Protein AF-A0A4V3RT20-F1 (afdb_monomer_lite)

Organism: NCBI:txid671267

Sequence (113 aa):
MEKISVYITVMFSVFILCSCGTNKSEHQFIGKFQDEFGNKFELKEDMTATIEFVNTNKITHTTWTNTEADDYPYAAIEYNGNPEYFLLQGDGLYRHVEDMKNNRRKVIVTRQE

Foldseek 3Di:
DDDDDDDDDPPPDDDPPPPPPDPVQLVVPAAWKAWPQGWIKGQHPVQKIWIQDPVPRDIDIFGWDWDPPPPFIWIATDDPRRRRCWTGGDQFIDRDPVCVVVVHPTTGMDTDD

pLDDT: mean 83.23, std 19.49, range [40.75, 98.44]

Secondary structure (DSSP, 8-state):
--------SS-------------HHHHTT-EEEEETTS-EEEE-TTSEEEEEETTTTEEEEEEEEEEEETTEEEEEEEETTEEEEEEEETTEEESSHHHHHTT-SPEEEEEE-

Structure (mmCIF, N/CA/C/O backbone):
data_AF-A0A4V3RT20-F1
#
_entry.id   AF-A0A4V3RT20-F1
#
loop_
_atom_site.group_PDB
_atom_site.id
_atom_site.type_symbol
_atom_site.label_atom_id
_atom_site.label_alt_id
_atom_site.label_comp_id
_atom_site.label_asym_id
_atom_site.label_entity_id
_atom_site.label_seq_id
_atom_site.pdbx_PDB_ins_code
_atom_site.Cartn_x
_atom_site.Cartn_y
_atom_site.Cartn_z
_atom_site.occupancy
_atom_site.B_iso_or_equiv
_atom_site.auth_seq_id
_atom_site.auth_comp_id
_atom_site.auth_asym_id
_atom_site.auth_atom_id
_atom_site.pdbx_PDB_model_num
ATOM 1 N N . MET A 1 1 ? -27.786 -13.234 -63.903 1.00 40.75 1 MET A N 1
ATOM 2 C CA . MET A 1 1 ? -26.716 -14.247 -63.907 1.00 40.75 1 MET A CA 1
ATOM 3 C C . MET A 1 1 ? -25.402 -13.521 -63.677 1.00 40.75 1 MET A C 1
ATOM 5 O O . MET A 1 1 ? -25.115 -12.620 -64.447 1.00 40.75 1 MET A O 1
ATOM 9 N N . GLU A 1 2 ? -24.724 -13.879 -62.577 1.00 45.75 2 GLU A N 1
ATOM 10 C CA . GLU A 1 2 ? -23.260 -13.865 -62.362 1.00 45.75 2 GLU A CA 1
ATOM 11 C C . GLU A 1 2 ? -22.548 -12.504 -62.536 1.00 45.75 2 GLU A C 1
ATOM 13 O O . GLU A 1 2 ? -22.458 -11.962 -63.628 1.00 45.75 2 GLU A O 1
ATOM 18 N N . LYS A 1 3 ? -22.002 -11.874 -61.488 1.00 46.25 3 LYS A N 1
ATOM 19 C CA . LYS A 1 3 ? -20.834 -12.344 -60.724 1.00 46.25 3 LYS A CA 1
ATOM 20 C C . LYS A 1 3 ? -20.873 -11.834 -59.275 1.00 46.25 3 LYS A C 1
ATOM 22 O O . LYS A 1 3 ? -20.746 -10.641 -59.020 1.00 46.25 3 LYS A O 1
ATOM 27 N N . ILE A 1 4 ? -21.018 -12.764 -58.338 1.00 51.97 4 ILE A N 1
ATOM 28 C CA . ILE A 1 4 ? -20.527 -12.614 -56.962 1.00 51.97 4 ILE A CA 1
ATOM 29 C C . ILE A 1 4 ? -19.036 -12.992 -56.981 1.00 51.97 4 ILE A C 1
ATOM 31 O O . ILE A 1 4 ? -18.658 -13.870 -57.757 1.00 51.97 4 ILE A O 1
ATOM 35 N N . SER A 1 5 ? -18.241 -12.399 -56.076 1.00 49.12 5 SER A N 1
ATOM 36 C CA . SER A 1 5 ? -16.820 -12.699 -55.787 1.00 49.12 5 SER A CA 1
ATOM 37 C C . SER A 1 5 ? -15.843 -12.058 -56.790 1.00 49.12 5 SER A C 1
ATOM 39 O O . SER A 1 5 ? -15.977 -12.249 -57.987 1.00 49.12 5 SER A O 1
ATOM 41 N N . VAL A 1 6 ? -14.833 -11.258 -56.440 1.00 52.44 6 VAL A N 1
ATOM 42 C CA . VAL A 1 6 ? -13.961 -11.185 -55.260 1.00 52.44 6 VAL A CA 1
ATOM 43 C C . VAL A 1 6 ? -13.356 -9.776 -55.258 1.00 52.44 6 VAL A C 1
ATOM 45 O O . VAL A 1 6 ? -12.683 -9.453 -56.219 1.00 52.44 6 VAL A O 1
ATOM 48 N N . TYR A 1 7 ? -13.558 -8.957 -54.225 1.00 47.19 7 TYR A N 1
ATOM 49 C CA . TYR A 1 7 ? -12.580 -7.946 -53.760 1.00 47.19 7 TYR A CA 1
ATOM 50 C C . TYR A 1 7 ? -12.860 -7.652 -52.275 1.00 47.19 7 TYR A C 1
ATOM 52 O O . TYR A 1 7 ? -12.944 -6.523 -51.808 1.00 47.19 7 TYR A O 1
ATOM 60 N N . ILE A 1 8 ? -13.042 -8.738 -51.519 1.00 56.25 8 ILE A N 1
ATOM 61 C CA . ILE A 1 8 ? -12.521 -8.792 -50.157 1.00 56.25 8 ILE A CA 1
ATOM 62 C C . ILE A 1 8 ? -11.003 -8.859 -50.327 1.00 56.25 8 ILE A C 1
ATOM 64 O O . ILE A 1 8 ? -10.522 -9.537 -51.237 1.00 56.25 8 ILE A O 1
ATOM 68 N N . THR A 1 9 ? -10.283 -8.213 -49.415 1.00 51.91 9 THR A N 1
ATOM 69 C CA . THR A 1 9 ? -8.820 -8.140 -49.275 1.00 51.91 9 THR A CA 1
ATOM 70 C C . THR A 1 9 ? -8.191 -6.922 -49.960 1.00 51.91 9 THR A C 1
ATOM 72 O O . THR A 1 9 ? -8.307 -6.735 -51.162 1.00 51.91 9 THR A O 1
ATOM 75 N N . VAL A 1 10 ? -7.451 -6.141 -49.165 1.00 54.53 10 VAL A N 1
ATOM 76 C CA . VAL A 1 10 ? -6.637 -4.960 -49.523 1.00 54.53 10 VAL A CA 1
ATOM 77 C C . VAL A 1 10 ? -7.351 -3.597 -49.496 1.00 54.53 10 VAL A C 1
ATOM 79 O O . VAL A 1 10 ? -7.428 -2.885 -50.484 1.00 54.53 10 VAL A O 1
ATOM 82 N N . MET A 1 11 ? -7.817 -3.194 -48.313 1.00 46.81 11 MET A N 1
ATOM 83 C CA . MET A 1 11 ? -7.490 -1.880 -47.711 1.00 46.81 11 MET A CA 1
ATOM 84 C C . MET A 1 11 ? -7.595 -1.997 -46.179 1.00 46.81 11 MET A C 1
ATOM 86 O O . MET A 1 11 ? -8.129 -1.162 -45.458 1.00 46.81 11 MET A O 1
ATOM 90 N N . PHE A 1 12 ? -7.083 -3.129 -45.692 1.00 52.75 12 PHE A N 1
ATOM 91 C CA . PHE A 1 12 ? -6.733 -3.369 -44.303 1.00 52.75 12 PHE A CA 1
ATOM 92 C C . PHE A 1 12 ? -5.303 -2.853 -44.139 1.00 52.75 12 PHE A C 1
ATOM 94 O O . PHE A 1 12 ? -4.341 -3.611 -44.182 1.00 52.75 12 PHE A O 1
ATOM 101 N N . SER A 1 13 ? -5.140 -1.541 -44.079 1.00 48.41 13 SER A N 1
ATOM 102 C CA . SER A 1 13 ? -3.855 -0.943 -43.734 1.00 48.41 13 SER A CA 1
ATOM 103 C C . SER A 1 13 ? -4.140 0.442 -43.190 1.00 48.41 13 SER A C 1
ATOM 105 O O . SER A 1 13 ? -4.407 1.374 -43.937 1.00 48.41 13 SER A O 1
ATOM 107 N N . VAL A 1 14 ? -4.336 0.501 -41.875 1.00 58.09 14 VAL A N 1
ATOM 108 C CA . VAL A 1 14 ? -3.287 1.003 -40.979 1.00 58.09 14 VAL A CA 1
ATOM 109 C C . VAL A 1 14 ? -3.234 2.513 -41.108 1.00 58.09 14 VAL A C 1
ATOM 111 O O . VAL A 1 14 ? -2.661 3.030 -42.047 1.00 58.09 14 VAL A O 1
ATOM 114 N N . PHE A 1 15 ? -3.883 3.189 -40.167 1.00 47.66 15 PHE A N 1
ATOM 115 C CA . PHE A 1 15 ? -3.283 4.259 -39.371 1.00 47.66 15 PHE A CA 1
ATOM 116 C C . PHE A 1 15 ? -4.276 4.605 -38.250 1.00 47.66 15 PHE A C 1
ATOM 118 O O . PHE A 1 15 ? -4.793 5.712 -38.148 1.00 47.66 15 PHE A O 1
ATOM 125 N N . ILE A 1 16 ? -4.548 3.625 -37.376 1.00 55.47 16 ILE A N 1
ATOM 126 C CA . ILE A 1 16 ? -4.967 3.944 -36.007 1.00 55.47 16 ILE A CA 1
ATOM 127 C C . ILE A 1 16 ? -3.692 4.415 -35.307 1.00 55.47 16 ILE A C 1
ATOM 129 O O . ILE A 1 16 ? -3.010 3.644 -34.639 1.00 55.47 16 ILE A O 1
ATOM 133 N N . LEU A 1 17 ? -3.323 5.680 -35.506 1.00 50.88 17 LEU A N 1
ATOM 134 C CA . LEU A 1 17 ? -2.394 6.356 -34.604 1.00 50.88 17 LEU A CA 1
ATOM 135 C C . LEU A 1 17 ? -3.189 6.819 -33.388 1.00 50.88 17 LEU A C 1
ATOM 137 O O . LEU A 1 17 ? -3.350 8.008 -33.141 1.00 50.88 17 LEU A O 1
ATOM 141 N N . CYS A 1 18 ? -3.652 5.857 -32.591 1.00 46.94 18 CYS A N 1
ATOM 142 C CA . CYS A 1 18 ? -3.812 6.099 -31.166 1.00 46.94 18 C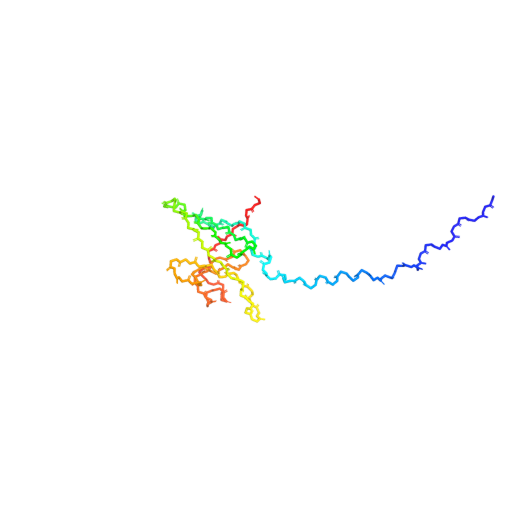YS A CA 1
ATOM 143 C C . CYS A 1 18 ? -2.407 6.113 -30.563 1.00 46.94 18 CYS A C 1
ATOM 145 O O . CYS A 1 18 ? -1.994 5.181 -29.881 1.00 46.94 18 CYS A O 1
ATOM 147 N N . SER A 1 19 ? -1.661 7.188 -30.821 1.00 47.84 19 SER A N 1
ATOM 148 C CA . SER A 1 19 ? -0.524 7.551 -29.982 1.00 47.84 19 SER A CA 1
ATOM 149 C C . SER A 1 19 ? -1.066 8.158 -28.688 1.00 47.84 19 SER A C 1
ATOM 151 O O . SER A 1 19 ? -0.859 9.331 -28.395 1.00 47.84 19 SER A O 1
ATOM 153 N N . CYS A 1 20 ? -1.782 7.349 -27.906 1.00 44.66 2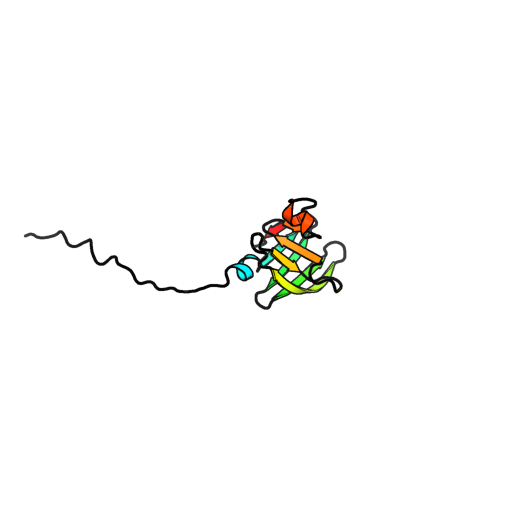0 CYS A N 1
ATOM 154 C CA . CYS A 1 20 ? -1.902 7.581 -26.477 1.00 44.66 20 CYS A CA 1
ATOM 155 C C . CYS A 1 20 ? -0.625 7.011 -25.863 1.00 44.66 20 CYS A C 1
ATOM 157 O O . CYS A 1 20 ? -0.602 5.875 -25.384 1.00 44.66 20 CYS A O 1
ATOM 159 N N . GLY A 1 21 ? 0.453 7.798 -25.932 1.00 47.81 21 GLY A N 1
ATOM 160 C CA . GLY A 1 21 ? 1.574 7.666 -25.009 1.00 47.81 21 GLY A CA 1
ATOM 161 C C . GLY A 1 21 ? 1.008 7.895 -23.616 1.00 47.81 21 GLY A C 1
ATOM 162 O O . GLY A 1 21 ? 0.875 9.024 -23.165 1.00 47.81 21 GLY A O 1
ATOM 163 N N . THR A 1 22 ? 0.505 6.823 -23.021 1.00 44.41 22 THR A N 1
ATOM 164 C CA . THR A 1 22 ? -0.150 6.844 -21.724 1.00 44.41 22 THR A CA 1
ATOM 165 C C . THR A 1 22 ? 0.924 6.552 -20.704 1.00 44.41 22 THR A C 1
ATOM 167 O O . THR A 1 22 ? 1.652 5.567 -20.839 1.00 44.41 22 THR A O 1
ATOM 170 N N . ASN A 1 23 ? 1.008 7.411 -19.694 1.00 48.16 23 ASN A N 1
ATOM 171 C CA . ASN A 1 23 ? 1.709 7.163 -18.442 1.00 48.16 23 ASN A CA 1
ATOM 172 C C . ASN A 1 23 ? 1.056 5.925 -17.794 1.00 48.16 23 ASN A C 1
ATOM 174 O O . ASN A 1 23 ? 0.168 6.022 -16.954 1.00 48.16 23 ASN A O 1
ATOM 178 N N . LYS A 1 24 ? 1.384 4.729 -18.297 1.00 52.06 24 LYS A N 1
ATOM 179 C CA . LYS A 1 24 ? 0.744 3.455 -17.927 1.00 52.06 24 LYS A CA 1
ATOM 180 C C . LYS A 1 24 ? 1.008 3.082 -16.469 1.00 52.06 24 LYS A C 1
ATOM 182 O O . LYS A 1 24 ? 0.299 2.246 -15.918 1.00 52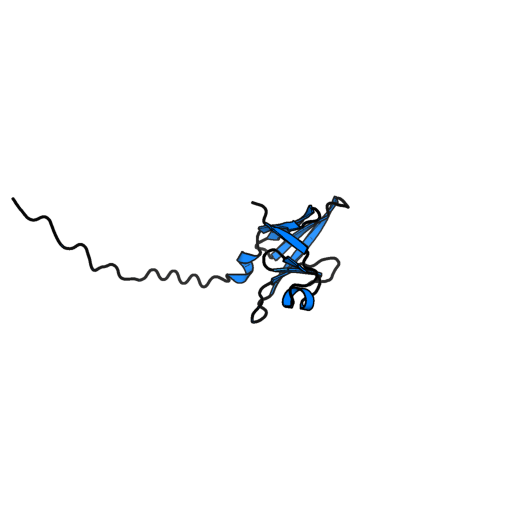.06 24 LYS A O 1
ATOM 187 N N . SER A 1 25 ? 2.036 3.677 -15.878 1.00 58.31 25 SER A N 1
ATOM 188 C CA . SER A 1 25 ? 2.573 3.327 -14.573 1.00 58.31 25 SER A CA 1
ATOM 189 C C . SER A 1 25 ? 1.727 3.869 -13.415 1.00 58.31 25 SER A C 1
ATOM 191 O O . SER A 1 25 ? 1.557 3.155 -12.434 1.00 58.31 25 SER A O 1
ATOM 193 N N . GLU A 1 26 ? 1.124 5.058 -13.519 1.00 59.03 26 GLU A N 1
ATOM 194 C CA . GLU A 1 26 ? 0.276 5.604 -12.441 1.00 59.03 26 GLU A CA 1
ATOM 195 C C . GLU A 1 26 ? -1.069 4.872 -12.368 1.00 59.03 26 GLU A C 1
ATOM 197 O O . GLU A 1 26 ? -1.517 4.450 -11.300 1.00 59.03 26 GLU A O 1
ATOM 202 N N . HIS A 1 27 ? -1.681 4.616 -13.526 1.00 69.12 27 HIS A N 1
ATOM 203 C CA . HIS A 1 27 ? -2.982 3.951 -13.608 1.00 69.12 27 HIS A CA 1
ATOM 204 C C . HIS A 1 27 ? -2.992 2.512 -13.083 1.00 69.12 27 HIS A C 1
ATOM 206 O O . HIS A 1 27 ? -4.049 2.019 -12.693 1.00 69.12 27 HIS A O 1
ATOM 212 N N . GLN A 1 28 ? -1.843 1.832 -13.024 1.00 83.62 28 GLN A N 1
ATOM 213 C CA . GLN A 1 28 ? -1.800 0.444 -12.557 1.00 83.62 28 GLN A CA 1
ATOM 214 C C . GLN A 1 28 ? -2.103 0.309 -11.052 1.00 83.62 28 GLN A C 1
ATOM 216 O O . GLN A 1 28 ? -2.610 -0.728 -10.614 1.00 83.62 28 GLN A O 1
ATOM 221 N N . PHE A 1 29 ? -1.825 1.353 -10.263 1.00 91.94 29 PHE A N 1
ATOM 222 C CA . PHE A 1 29 ? -1.977 1.332 -8.804 1.00 91.94 29 PHE A CA 1
ATOM 223 C C . PHE A 1 29 ? -3.261 2.003 -8.315 1.00 91.94 29 PHE A C 1
ATOM 225 O O . PHE A 1 29 ? -3.647 1.803 -7.169 1.00 91.94 29 PHE A O 1
ATOM 232 N N . ILE A 1 30 ? -3.961 2.740 -9.178 1.00 94.81 30 ILE A N 1
ATOM 233 C CA . ILE A 1 30 ? -5.256 3.341 -8.850 1.00 94.81 30 ILE A CA 1
ATOM 234 C C . ILE A 1 30 ? -6.279 2.235 -8.577 1.00 94.81 30 ILE A C 1
ATOM 236 O O . ILE A 1 30 ? -6.435 1.293 -9.367 1.00 94.81 30 ILE A O 1
ATOM 240 N N . GLY A 1 31 ? -6.987 2.350 -7.457 1.00 95.88 31 GLY A N 1
ATOM 241 C CA . GLY A 1 31 ?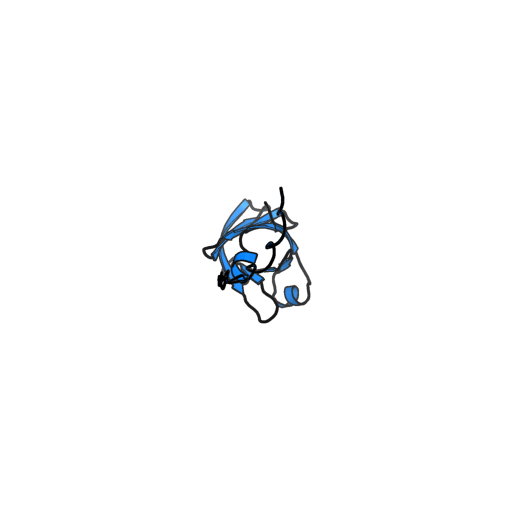 -8.000 1.386 -7.045 1.00 95.88 31 GLY A CA 1
ATOM 242 C C . GLY A 1 31 ? -8.132 1.247 -5.536 1.00 95.88 31 GLY A C 1
ATOM 243 O O . GLY A 1 31 ? -7.525 1.980 -4.755 1.00 95.88 31 GLY A O 1
ATOM 244 N N . LYS A 1 32 ? -8.956 0.279 -5.139 1.00 97.44 32 LYS A N 1
ATOM 245 C CA . LYS A 1 32 ? -9.175 -0.105 -3.748 1.00 97.44 32 LYS A CA 1
ATOM 246 C C . LYS A 1 32 ? -8.535 -1.455 -3.486 1.00 97.44 32 LYS A C 1
ATOM 248 O O . LYS A 1 32 ? -8.642 -2.369 -4.300 1.00 97.44 32 LYS A O 1
ATOM 253 N N . PHE A 1 33 ? -7.905 -1.587 -2.332 1.00 97.06 33 PHE A N 1
ATOM 254 C CA . PHE A 1 33 ? -7.182 -2.776 -1.914 1.00 97.06 33 PHE A CA 1
ATOM 255 C C . PHE A 1 33 ? -7.538 -3.092 -0.470 1.00 97.06 33 PHE A C 1
ATOM 257 O O . PHE A 1 33 ? -7.749 -2.183 0.333 1.00 97.06 33 PHE A O 1
ATOM 264 N N . GLN A 1 34 ? -7.580 -4.375 -0.140 1.00 97.88 34 GLN A N 1
ATOM 265 C CA . GLN A 1 34 ? -7.683 -4.848 1.231 1.00 97.88 34 GLN A CA 1
ATOM 266 C C . GLN A 1 34 ? -6.515 -5.781 1.522 1.00 97.88 34 GLN A C 1
ATOM 268 O O . GLN A 1 34 ? -6.258 -6.690 0.732 1.00 97.88 34 GLN A O 1
ATOM 273 N N . ASP A 1 35 ? -5.805 -5.545 2.621 1.00 97.62 35 ASP A N 1
ATOM 274 C CA . ASP A 1 35 ? -4.750 -6.449 3.070 1.00 97.62 35 ASP A CA 1
ATOM 275 C C . ASP A 1 35 ? -5.310 -7.686 3.786 1.00 97.62 35 ASP A C 1
ATOM 277 O O . ASP A 1 35 ? -6.484 -7.744 4.158 1.00 97.62 35 ASP A O 1
ATOM 281 N N . GLU A 1 36 ? -4.464 -8.694 3.988 1.00 96.94 36 GLU A N 1
ATOM 282 C CA . GLU A 1 36 ? -4.831 -9.943 4.671 1.00 96.94 36 GLU A CA 1
ATOM 283 C C . GLU A 1 36 ? -5.278 -9.753 6.133 1.00 96.94 36 GLU A C 1
ATOM 285 O O . GLU A 1 36 ? -5.879 -10.654 6.720 1.00 96.94 36 GLU A O 1
ATOM 290 N N . PHE A 1 37 ? -5.026 -8.580 6.719 1.00 96.50 37 PHE A N 1
ATOM 291 C CA . PHE A 1 37 ? -5.481 -8.209 8.058 1.00 96.50 37 PHE A CA 1
ATOM 292 C C . PHE A 1 37 ? -6.801 -7.433 8.042 1.00 96.50 37 PHE A C 1
ATOM 294 O O . PHE A 1 37 ? -7.333 -7.133 9.107 1.00 96.50 37 PHE A O 1
ATOM 301 N N . GLY A 1 38 ? -7.343 -7.117 6.865 1.00 96.62 38 GLY A N 1
ATOM 302 C CA . GLY A 1 38 ? -8.602 -6.407 6.680 1.00 96.62 38 GLY A CA 1
ATOM 303 C C . GLY A 1 38 ? -8.483 -4.883 6.593 1.00 96.62 38 GLY A C 1
ATOM 304 O O . GLY A 1 38 ? -9.519 -4.227 6.453 1.00 96.62 38 GLY A O 1
ATOM 305 N N . ASN A 1 39 ? -7.274 -4.309 6.643 1.00 97.44 39 ASN A N 1
ATOM 306 C CA . ASN A 1 39 ? -7.074 -2.875 6.424 1.00 97.44 39 ASN A CA 1
ATOM 307 C C . ASN A 1 39 ? -7.315 -2.536 4.955 1.00 97.44 39 ASN A C 1
ATOM 309 O O . ASN A 1 39 ? -6.980 -3.320 4.066 1.00 97.44 39 ASN A O 1
ATOM 313 N N . LYS A 1 40 ? -7.878 -1.358 4.694 1.00 97.94 40 LYS A N 1
ATOM 314 C CA . LYS A 1 40 ? -8.227 -0.930 3.337 1.00 97.94 40 LYS A CA 1
ATOM 315 C C . LYS A 1 40 ? -7.375 0.246 2.900 1.00 97.94 40 LYS A C 1
ATOM 317 O O . LYS A 1 40 ? -7.096 1.145 3.690 1.00 97.94 40 LYS A O 1
ATOM 322 N N . PHE A 1 41 ? -7.030 0.248 1.623 1.00 98.25 41 PHE A N 1
ATOM 323 C CA . PHE A 1 41 ? -6.270 1.292 0.955 1.00 98.25 41 PHE A CA 1
ATOM 324 C C . PHE A 1 41 ? -7.036 1.710 -0.298 1.00 98.25 41 PHE A C 1
ATOM 326 O O . PHE A 1 41 ? -7.462 0.857 -1.071 1.00 98.25 41 PHE A O 1
ATOM 333 N N . GLU A 1 42 ? -7.217 3.005 -0.511 1.00 98.00 42 GLU A N 1
ATOM 334 C CA . GLU A 1 42 ? -7.768 3.560 -1.749 1.00 98.00 42 GLU A CA 1
ATOM 335 C C . GLU A 1 42 ? -6.753 4.541 -2.325 1.00 98.00 42 GLU A C 1
ATOM 337 O O . GLU A 1 42 ? -6.419 5.510 -1.651 1.00 98.00 42 GLU A O 1
ATOM 342 N N . LEU A 1 43 ? -6.267 4.286 -3.540 1.00 97.44 43 LEU A N 1
ATOM 343 C CA . LEU A 1 43 ? -5.353 5.156 -4.284 1.00 97.44 43 LEU A CA 1
ATOM 344 C C . LEU A 1 43 ? -6.129 5.783 -5.444 1.00 97.44 43 LEU A C 1
ATOM 346 O O . LEU A 1 43 ? -6.726 5.064 -6.250 1.00 97.44 43 LEU A O 1
ATOM 350 N N . LYS A 1 44 ? -6.136 7.116 -5.515 1.00 96.25 44 LYS A N 1
ATOM 351 C CA . LYS A 1 44 ? -6.900 7.896 -6.499 1.00 96.25 44 LYS A CA 1
ATOM 352 C C . LYS A 1 44 ? -6.000 8.532 -7.550 1.00 96.25 44 LYS A C 1
ATOM 354 O O . LYS A 1 44 ? -4.799 8.680 -7.343 1.00 96.25 44 LYS A O 1
ATOM 359 N N . GLU A 1 45 ? -6.609 8.926 -8.668 1.00 93.69 45 GLU A N 1
ATOM 360 C CA . GLU A 1 45 ? -5.907 9.526 -9.812 1.00 93.69 45 GLU A CA 1
ATOM 361 C C . GLU A 1 45 ? -5.248 10.872 -9.496 1.00 93.69 45 GLU A C 1
ATOM 363 O O . GLU A 1 45 ? -4.263 11.238 -10.123 1.00 93.69 45 GLU A O 1
ATOM 368 N N . ASP A 1 46 ? -5.746 11.594 -8.495 1.00 94.88 46 ASP A N 1
ATOM 369 C CA . ASP A 1 46 ? -5.198 12.875 -8.044 1.00 94.88 46 ASP A CA 1
ATOM 370 C C . ASP A 1 46 ? -4.035 12.724 -7.045 1.00 94.88 46 ASP A C 1
ATOM 372 O O . ASP A 1 46 ? -3.720 13.668 -6.321 1.00 94.88 46 ASP A O 1
ATOM 376 N N . MET A 1 47 ? -3.410 11.540 -6.984 1.00 94.94 47 MET A N 1
ATOM 377 C CA . MET A 1 47 ? -2.336 11.184 -6.044 1.00 94.94 47 MET A CA 1
ATOM 378 C C . MET A 1 47 ? -2.742 11.250 -4.562 1.00 94.94 47 MET A C 1
ATOM 380 O O . MET A 1 47 ? -1.894 11.156 -3.671 1.00 94.94 47 MET A O 1
ATOM 384 N N . THR A 1 48 ? -4.038 11.356 -4.258 1.00 97.69 48 THR A N 1
ATOM 385 C CA . THR A 1 48 ? -4.538 11.201 -2.889 1.00 97.69 48 THR A CA 1
ATOM 386 C C . THR A 1 48 ? -4.784 9.732 -2.562 1.00 97.69 48 THR A C 1
ATOM 388 O O . THR A 1 48 ? -5.097 8.909 -3.429 1.00 97.69 48 THR A O 1
ATOM 391 N N . ALA A 1 49 ? -4.629 9.388 -1.286 1.00 98.06 49 ALA A N 1
ATOM 392 C CA . ALA A 1 49 ? -4.897 8.060 -0.768 1.00 98.06 49 ALA A CA 1
ATOM 393 C C . ALA A 1 49 ? -5.705 8.104 0.534 1.00 98.06 49 ALA A C 1
ATOM 395 O O . ALA A 1 49 ? -5.660 9.071 1.297 1.00 98.06 49 ALA A O 1
ATOM 396 N N . THR A 1 50 ? -6.456 7.037 0.796 1.00 98.44 50 THR A N 1
ATOM 397 C CA . THR A 1 50 ? -7.139 6.809 2.076 1.00 98.44 50 THR A CA 1
ATOM 398 C C . THR A 1 50 ? -6.741 5.453 2.641 1.00 98.44 50 THR A C 1
ATOM 400 O O . THR A 1 50 ? -6.741 4.462 1.916 1.00 98.44 50 THR A O 1
ATOM 403 N N . ILE A 1 51 ? -6.415 5.411 3.934 1.00 98.19 51 ILE A N 1
ATOM 404 C CA . ILE A 1 51 ? -6.082 4.190 4.676 1.00 98.19 51 ILE A CA 1
ATOM 405 C C . ILE A 1 51 ? -7.091 4.015 5.811 1.00 98.19 51 ILE A C 1
ATOM 407 O O . ILE A 1 51 ? -7.224 4.900 6.656 1.00 98.19 51 ILE A O 1
ATOM 411 N N . GLU A 1 52 ? -7.779 2.877 5.854 1.00 98.00 52 GLU A N 1
ATOM 412 C CA . GLU A 1 52 ? -8.713 2.498 6.920 1.00 98.00 52 GLU A CA 1
ATOM 413 C C . GLU A 1 52 ? -8.152 1.296 7.683 1.00 98.00 52 GLU A C 1
ATOM 415 O O . GLU A 1 52 ? -8.049 0.192 7.146 1.00 98.00 52 GLU A O 1
ATOM 420 N N . PHE A 1 53 ? -7.787 1.507 8.948 1.00 96.56 53 PHE A N 1
ATOM 421 C CA . PHE A 1 53 ? -7.266 0.445 9.806 1.00 96.56 53 PHE A CA 1
ATOM 422 C C . PHE A 1 53 ? -8.395 -0.247 10.563 1.00 96.56 53 PHE A C 1
ATOM 424 O O . PHE A 1 53 ? -8.986 0.348 11.469 1.00 96.56 53 PHE A O 1
ATOM 431 N N . VAL A 1 54 ? -8.631 -1.527 10.270 1.00 94.00 54 VAL A N 1
ATOM 432 C CA . VAL A 1 54 ? -9.765 -2.282 10.832 1.00 94.00 54 VAL A CA 1
ATOM 433 C C . VAL A 1 54 ? -9.720 -2.357 12.360 1.00 94.00 54 VAL A C 1
ATOM 435 O O . VAL A 1 54 ? -10.737 -2.208 13.029 1.00 94.00 54 VAL A O 1
ATOM 438 N N . ASN A 1 55 ? -8.524 -2.491 12.936 1.00 89.88 55 ASN A N 1
ATOM 439 C CA . ASN A 1 55 ? -8.364 -2.680 14.380 1.00 89.88 55 ASN A CA 1
ATOM 440 C C . ASN A 1 55 ? -8.678 -1.424 15.199 1.00 89.88 55 ASN A C 1
ATOM 442 O O . ASN A 1 55 ? -8.972 -1.519 16.386 1.00 89.88 55 ASN A O 1
ATOM 446 N N . THR A 1 56 ? -8.566 -0.242 14.593 1.00 91.81 56 THR A N 1
ATOM 447 C CA . THR A 1 56 ? -8.718 1.036 15.309 1.00 91.81 56 THR A CA 1
ATOM 448 C C . THR A 1 56 ? -9.881 1.873 14.795 1.00 91.81 56 THR A C 1
ATOM 450 O O . THR A 1 56 ? -10.180 2.905 15.389 1.00 91.81 56 THR A O 1
ATOM 453 N N . ASN A 1 57 ? -10.519 1.464 13.692 1.00 88.44 57 ASN A N 1
ATOM 454 C CA . ASN A 1 57 ? -11.452 2.282 12.915 1.00 88.44 57 ASN A CA 1
ATOM 455 C C . ASN A 1 57 ? -10.870 3.652 12.511 1.00 88.44 57 ASN A C 1
ATOM 457 O O . ASN A 1 57 ? -11.609 4.593 12.223 1.00 88.44 57 ASN A O 1
ATOM 461 N N . LYS A 1 58 ? -9.536 3.792 12.510 1.00 94.94 58 LYS A N 1
ATOM 462 C CA . LYS A 1 58 ? -8.864 5.028 12.118 1.00 94.94 58 LYS A CA 1
ATOM 463 C C . LYS A 1 58 ? -8.848 5.122 10.599 1.00 94.94 58 LYS A C 1
ATOM 465 O O . LYS A 1 58 ? -8.292 4.249 9.933 1.00 94.94 58 LYS A O 1
ATOM 470 N N . ILE A 1 59 ? -9.378 6.227 10.087 1.00 97.31 59 ILE A N 1
ATOM 471 C CA . ILE A 1 59 ? -9.277 6.622 8.683 1.00 97.31 59 ILE A CA 1
ATOM 472 C C . ILE A 1 59 ? -8.205 7.705 8.574 1.00 97.31 59 ILE A C 1
ATOM 474 O O . ILE A 1 59 ? -8.212 8.678 9.328 1.00 97.31 59 ILE A O 1
ATOM 478 N N . THR A 1 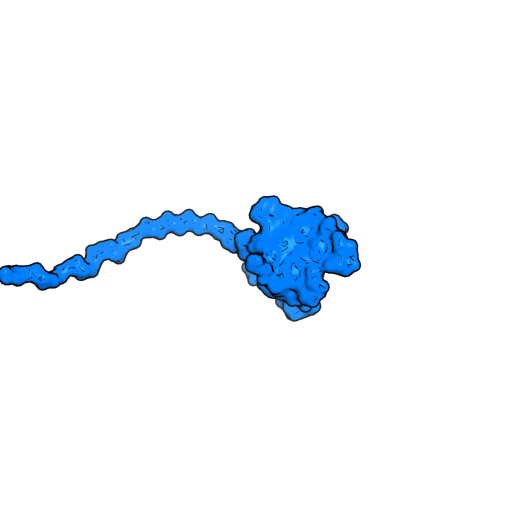60 ? -7.255 7.516 7.665 1.00 97.12 60 THR A N 1
ATOM 479 C CA . THR A 1 60 ? -6.182 8.472 7.378 1.00 97.12 60 THR A CA 1
ATOM 480 C C . THR A 1 60 ? -6.268 8.886 5.920 1.00 97.12 60 THR A C 1
ATOM 482 O O . THR A 1 60 ? -6.277 8.026 5.046 1.00 97.12 60 THR A O 1
ATOM 485 N N . HIS A 1 61 ? -6.306 10.191 5.668 1.00 98.00 61 HIS A N 1
ATOM 486 C CA . HIS A 1 61 ? -6.163 10.756 4.330 1.00 98.00 61 HIS A CA 1
ATOM 487 C C . HIS A 1 61 ? -4.715 11.188 4.138 1.00 98.00 61 HIS A C 1
ATOM 489 O O . HIS A 1 61 ? -4.130 11.806 5.026 1.00 98.00 61 HIS A O 1
ATOM 495 N N . THR A 1 62 ? -4.136 10.819 3.007 1.00 98.19 62 THR A N 1
ATOM 496 C CA . THR A 1 62 ? -2.709 10.973 2.734 1.00 98.19 62 THR A CA 1
ATOM 497 C C . THR A 1 62 ? -2.480 11.061 1.226 1.00 98.19 62 THR A C 1
ATOM 499 O O . THR A 1 62 ? -3.427 11.231 0.456 1.00 98.19 62 THR A O 1
ATOM 502 N N . THR A 1 63 ? -1.228 10.983 0.800 1.00 97.88 63 THR A N 1
ATOM 503 C CA . THR A 1 63 ? -0.828 11.004 -0.602 1.00 97.88 63 THR A CA 1
ATOM 504 C C . THR A 1 63 ? -0.075 9.735 -0.955 1.00 97.88 63 THR A C 1
ATOM 506 O O . THR A 1 63 ? 0.399 8.999 -0.085 1.00 97.88 63 THR A O 1
ATOM 509 N N . TRP A 1 64 ? 0.012 9.465 -2.248 1.00 97.19 64 TRP A N 1
ATOM 510 C CA . TRP A 1 64 ? 0.854 8.411 -2.774 1.00 97.19 64 TRP A CA 1
ATOM 511 C C . TRP A 1 64 ? 1.566 8.897 -4.029 1.00 97.19 64 TRP A C 1
ATOM 513 O O . TRP A 1 64 ? 1.097 9.804 -4.715 1.00 97.19 64 TRP A O 1
ATOM 523 N N . THR A 1 65 ? 2.705 8.291 -4.327 1.00 94.44 65 THR A N 1
ATOM 524 C CA . THR A 1 65 ? 3.460 8.552 -5.549 1.00 94.44 65 THR A CA 1
ATOM 525 C C . THR A 1 65 ? 3.719 7.250 -6.279 1.00 94.44 65 THR A C 1
ATOM 527 O O . THR A 1 65 ? 3.882 6.184 -5.682 1.00 94.44 65 THR A O 1
ATOM 530 N N . ASN A 1 66 ? 3.757 7.332 -7.600 1.00 90.00 66 ASN A N 1
ATOM 531 C CA . ASN A 1 66 ? 4.216 6.241 -8.434 1.00 90.00 66 ASN A CA 1
ATOM 532 C C . ASN A 1 66 ? 5.733 6.354 -8.599 1.00 90.00 66 ASN A C 1
ATOM 534 O O . ASN A 1 66 ? 6.235 7.390 -9.032 1.00 90.00 66 ASN A O 1
ATOM 538 N N . THR A 1 67 ? 6.458 5.297 -8.244 1.00 84.38 67 THR A N 1
ATOM 539 C CA . THR A 1 67 ? 7.906 5.245 -8.425 1.00 84.38 67 THR A CA 1
ATOM 540 C C . THR A 1 67 ? 8.241 4.358 -9.612 1.00 84.38 67 THR A C 1
ATOM 542 O O . THR A 1 67 ? 8.015 3.149 -9.594 1.00 84.38 67 THR A O 1
ATOM 545 N N . GLU A 1 68 ? 8.834 4.969 -10.632 1.00 68.81 68 GLU A N 1
ATOM 546 C CA . GLU A 1 68 ? 9.438 4.284 -11.771 1.00 68.81 68 GLU A CA 1
ATOM 547 C C . GLU A 1 68 ? 10.904 3.972 -11.444 1.00 68.81 68 GLU A C 1
ATOM 549 O O . GLU A 1 68 ? 11.823 4.552 -12.011 1.00 68.81 68 GLU A O 1
ATOM 554 N N . ALA A 1 69 ? 11.150 3.102 -10.460 1.00 64.94 69 ALA A N 1
ATOM 555 C CA . ALA A 1 69 ? 12.491 2.546 -10.304 1.00 64.94 69 ALA A CA 1
ATOM 556 C C . ALA A 1 69 ? 12.752 1.624 -11.502 1.00 64.94 69 ALA A C 1
ATOM 558 O O . ALA A 1 69 ? 11.884 0.802 -11.797 1.00 64.94 69 ALA A O 1
ATOM 559 N N . ASP A 1 70 ? 13.924 1.759 -12.137 1.00 59.69 70 ASP A N 1
ATOM 560 C CA . ASP A 1 70 ? 14.274 1.308 -13.503 1.00 59.69 70 ASP A CA 1
ATOM 561 C C . ASP A 1 70 ? 13.818 -0.110 -13.929 1.00 59.69 70 ASP A C 1
ATOM 563 O O . ASP A 1 70 ? 13.723 -0.362 -15.124 1.00 59.69 70 ASP A O 1
ATOM 567 N N . ASP A 1 71 ? 13.453 -1.004 -12.998 1.00 66.38 71 ASP A N 1
ATOM 568 C CA . ASP A 1 71 ? 12.919 -2.349 -13.283 1.00 66.38 71 ASP A CA 1
ATOM 569 C C . ASP A 1 71 ? 11.758 -2.817 -12.366 1.00 66.38 71 ASP A C 1
ATOM 571 O O . ASP A 1 71 ? 11.242 -3.924 -12.531 1.00 66.38 71 ASP A O 1
ATOM 575 N N . TYR A 1 72 ? 11.343 -2.025 -11.370 1.00 72.69 72 TYR A N 1
ATOM 576 C CA . TYR A 1 72 ? 10.357 -2.432 -10.354 1.00 72.69 72 TYR A CA 1
ATOM 577 C C . TYR A 1 72 ? 9.402 -1.273 -10.052 1.00 72.69 72 TYR A C 1
ATOM 579 O O . TYR A 1 72 ? 9.653 -0.528 -9.106 1.00 72.69 72 TYR A O 1
ATOM 587 N N . PRO A 1 73 ? 8.306 -1.103 -10.815 1.00 88.88 73 PRO A N 1
ATOM 588 C CA . PRO A 1 73 ? 7.320 -0.083 -10.499 1.00 88.88 73 PRO A CA 1
ATOM 589 C C . PRO A 1 73 ? 6.575 -0.440 -9.209 1.00 88.88 73 PRO A C 1
ATOM 591 O O . PRO A 1 73 ? 6.176 -1.593 -9.012 1.00 88.88 73 PRO A O 1
ATOM 594 N N . TYR A 1 74 ? 6.362 0.554 -8.350 1.00 93.12 74 TYR A N 1
ATOM 595 C CA . TYR A 1 74 ? 5.557 0.441 -7.132 1.00 93.12 74 TYR A CA 1
ATOM 596 C C . TYR A 1 74 ? 4.917 1.784 -6.774 1.00 93.12 74 TYR A C 1
ATOM 598 O O . TYR A 1 74 ? 5.420 2.845 -7.144 1.00 93.12 74 TYR A O 1
ATOM 606 N N . ALA A 1 75 ? 3.830 1.738 -6.008 1.00 95.25 75 ALA A N 1
ATOM 607 C CA . ALA A 1 75 ? 3.264 2.922 -5.372 1.00 95.25 75 ALA A CA 1
ATOM 608 C C . ALA A 1 75 ? 3.821 3.082 -3.950 1.00 95.25 75 ALA A C 1
ATOM 610 O O . ALA A 1 75 ? 3.744 2.154 -3.144 1.00 95.25 75 ALA A O 1
ATOM 611 N N . ALA A 1 76 ? 4.368 4.255 -3.638 1.00 96.00 76 ALA A N 1
ATOM 612 C CA . ALA A 1 76 ? 4.768 4.647 -2.292 1.00 96.00 76 ALA A CA 1
ATOM 613 C C . ALA A 1 76 ? 3.626 5.431 -1.641 1.00 96.00 76 ALA A C 1
ATOM 615 O O . ALA A 1 76 ? 3.196 6.451 -2.170 1.00 96.00 76 ALA A O 1
ATOM 616 N N . ILE A 1 77 ? 3.109 4.939 -0.519 1.00 97.50 77 ILE A N 1
ATOM 617 C CA . ILE A 1 77 ? 1.983 5.540 0.200 1.00 97.50 77 ILE A CA 1
ATOM 618 C C . ILE A 1 77 ? 2.519 6.160 1.488 1.00 97.50 77 ILE A C 1
ATOM 620 O O . ILE A 1 77 ? 3.157 5.480 2.306 1.00 97.50 77 ILE A O 1
ATOM 624 N N . GLU A 1 78 ? 2.226 7.445 1.677 1.00 97.75 78 GLU A N 1
ATOM 625 C CA . GLU A 1 78 ? 2.628 8.180 2.865 1.00 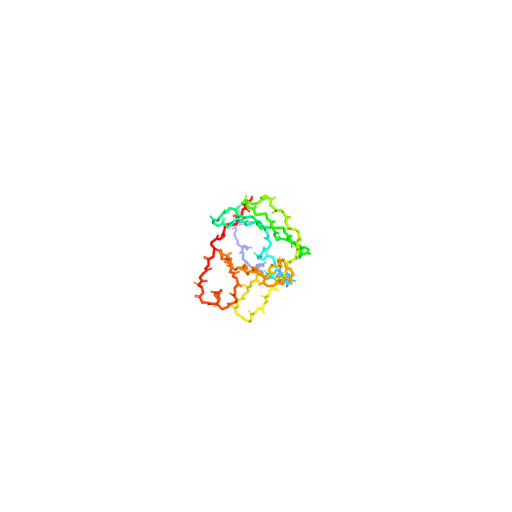97.75 78 GLU A CA 1
ATOM 626 C C . GLU A 1 78 ? 1.817 7.727 4.085 1.00 97.75 78 GLU A C 1
ATOM 628 O O . GLU A 1 78 ? 0.623 7.433 4.021 1.00 97.75 78 GLU A O 1
ATOM 633 N N . TYR A 1 79 ? 2.482 7.622 5.232 1.00 97.19 79 TYR A N 1
ATOM 634 C CA . TYR A 1 79 ? 1.791 7.462 6.503 1.00 97.19 79 TYR A CA 1
ATOM 635 C C . TYR A 1 79 ? 2.659 7.967 7.648 1.00 97.19 79 TYR A C 1
ATOM 637 O O . TYR A 1 79 ? 3.846 7.644 7.753 1.00 97.19 79 TYR A O 1
ATOM 645 N N . ASN A 1 80 ? 2.037 8.722 8.556 1.00 94.88 80 ASN A N 1
ATOM 646 C CA . ASN A 1 80 ? 2.684 9.265 9.749 1.00 94.88 80 ASN A CA 1
ATOM 647 C C . ASN A 1 80 ? 3.938 10.106 9.419 1.00 94.88 80 ASN A C 1
ATOM 649 O O . ASN A 1 80 ? 4.936 10.035 10.137 1.00 94.88 80 ASN A O 1
ATOM 653 N N . GLY A 1 81 ? 3.895 10.864 8.316 1.00 95.06 81 GLY A N 1
ATOM 654 C CA . GLY A 1 81 ? 4.983 11.743 7.882 1.00 95.06 81 GLY A CA 1
ATOM 655 C C . GLY A 1 81 ? 6.140 11.043 7.163 1.00 95.06 81 GLY A C 1
ATOM 656 O O . GLY A 1 81 ? 7.122 11.703 6.833 1.00 95.06 81 GLY A O 1
ATOM 657 N N . ASN A 1 82 ? 6.051 9.733 6.910 1.00 96.44 82 ASN A N 1
ATOM 658 C CA . ASN A 1 82 ? 7.003 9.023 6.059 1.00 96.44 82 ASN A CA 1
ATOM 659 C C . ASN A 1 82 ? 6.377 8.783 4.670 1.00 96.44 82 ASN A C 1
ATOM 661 O O . ASN A 1 82 ? 5.413 8.018 4.598 1.00 96.44 82 ASN A O 1
ATOM 665 N N . PRO A 1 83 ? 6.914 9.380 3.588 1.00 94.62 83 PRO A N 1
ATOM 666 C CA . PRO A 1 83 ? 6.356 9.257 2.239 1.00 94.62 83 PRO A CA 1
ATOM 667 C C . PRO A 1 83 ? 6.446 7.843 1.643 1.00 94.62 83 PRO A C 1
ATOM 669 O O . PRO A 1 83 ? 5.663 7.505 0.764 1.00 94.62 83 PRO A O 1
ATOM 672 N N . GLU A 1 84 ? 7.352 6.997 2.137 1.00 94.62 84 GLU A N 1
ATOM 673 C CA . GLU A 1 84 ? 7.557 5.622 1.658 1.00 94.62 84 GLU A CA 1
ATOM 674 C C . GLU A 1 84 ? 7.192 4.594 2.738 1.00 94.62 84 GLU A C 1
ATOM 676 O O . GLU A 1 84 ? 7.876 3.589 2.944 1.00 94.62 84 GLU A O 1
ATOM 681 N N . TYR A 1 85 ? 6.136 4.865 3.509 1.00 96.88 85 TYR A N 1
ATOM 682 C CA . TYR A 1 85 ? 5.788 4.020 4.650 1.00 96.88 85 TYR A CA 1
ATOM 683 C C . TYR A 1 85 ? 5.239 2.656 4.220 1.00 96.88 85 TYR A C 1
ATOM 685 O O . TYR A 1 85 ? 5.614 1.633 4.807 1.00 96.88 85 TYR A O 1
ATOM 693 N N . PHE A 1 86 ? 4.357 2.644 3.218 1.00 97.44 86 PHE A N 1
ATOM 694 C CA . PHE A 1 86 ? 3.883 1.429 2.561 1.00 97.44 86 PHE A CA 1
ATOM 695 C C . PHE A 1 86 ? 4.267 1.442 1.086 1.00 97.44 86 PHE A C 1
ATOM 697 O O . PHE A 1 86 ? 4.126 2.460 0.415 1.00 97.44 86 PHE A O 1
ATOM 704 N N . LEU A 1 87 ? 4.707 0.292 0.584 1.00 96.38 87 LEU A N 1
ATOM 705 C CA . LEU A 1 87 ? 5.058 0.094 -0.817 1.00 96.38 87 LEU A CA 1
ATOM 706 C C . LEU A 1 87 ? 4.109 -0.941 -1.411 1.00 96.38 87 LEU A C 1
ATOM 708 O O . LEU A 1 87 ? 4.123 -2.096 -0.983 1.00 96.38 87 LEU A O 1
ATOM 712 N N . LEU A 1 88 ? 3.276 -0.530 -2.359 1.00 95.81 88 LEU A N 1
ATOM 713 C CA . LEU A 1 88 ? 2.333 -1.398 -3.052 1.00 95.81 88 LEU A CA 1
ATOM 714 C C . LEU A 1 88 ? 2.926 -1.836 -4.392 1.00 95.81 88 LEU A C 1
ATOM 716 O O . LEU A 1 88 ? 3.175 -1.009 -5.270 1.00 95.81 88 LEU A O 1
ATOM 720 N N . GLN A 1 89 ? 3.106 -3.144 -4.559 1.00 93.81 89 GLN A N 1
ATOM 721 C CA . GLN A 1 89 ? 3.553 -3.750 -5.806 1.00 93.81 89 GLN A CA 1
ATOM 722 C C . GLN A 1 89 ? 2.773 -5.038 -6.081 1.00 93.81 89 GLN A C 1
ATOM 724 O O . GLN A 1 89 ? 2.896 -6.019 -5.346 1.00 93.81 89 GLN A O 1
ATOM 729 N N . GLY A 1 90 ? 1.998 -5.052 -7.170 1.00 91.31 90 GLY A N 1
ATOM 730 C CA . GLY A 1 90 ? 1.145 -6.189 -7.519 1.00 91.31 90 GLY A CA 1
ATOM 731 C C . GLY A 1 90 ? 0.141 -6.498 -6.404 1.00 91.31 90 GLY A C 1
ATOM 732 O O . GLY A 1 90 ? -0.648 -5.642 -6.018 1.00 91.31 90 GLY A O 1
ATOM 733 N N . ASP A 1 91 ? 0.196 -7.720 -5.882 1.00 94.31 91 ASP A N 1
ATOM 734 C CA . ASP A 1 91 ? -0.579 -8.230 -4.743 1.00 94.31 91 ASP A CA 1
ATOM 735 C C . ASP A 1 91 ? 0.184 -8.124 -3.405 1.00 94.31 91 ASP A C 1
ATOM 737 O O . ASP A 1 91 ? -0.175 -8.778 -2.426 1.00 94.31 91 ASP A O 1
ATOM 741 N N . GLY A 1 92 ? 1.277 -7.357 -3.352 1.00 96.25 92 GLY A N 1
ATOM 742 C CA . GLY A 1 92 ? 2.118 -7.197 -2.169 1.00 96.25 92 GLY A CA 1
ATOM 743 C C . GLY A 1 92 ? 2.135 -5.784 -1.609 1.00 96.25 92 GLY A C 1
ATOM 744 O O . GLY A 1 92 ? 2.336 -4.818 -2.341 1.00 96.25 92 GLY A O 1
ATOM 745 N N . LEU A 1 93 ? 2.016 -5.691 -0.288 1.00 97.56 93 LEU A N 1
ATOM 746 C CA . LEU A 1 93 ? 2.287 -4.498 0.498 1.00 97.56 93 LEU A CA 1
ATOM 747 C C . LEU A 1 93 ? 3.540 -4.729 1.351 1.00 97.56 93 LEU A C 1
ATOM 749 O O . LEU A 1 93 ? 3.627 -5.698 2.110 1.00 97.56 93 LEU A O 1
ATOM 753 N N . TYR A 1 94 ? 4.516 -3.837 1.230 1.00 97.19 94 TYR A N 1
ATOM 754 C CA . TYR A 1 94 ? 5.812 -3.934 1.899 1.00 97.19 94 TYR A CA 1
ATOM 755 C C . TYR A 1 94 ? 6.098 -2.690 2.735 1.00 97.19 94 TYR A C 1
ATOM 757 O O . TYR A 1 94 ? 5.471 -1.644 2.573 1.00 97.19 94 TYR A O 1
ATOM 765 N N . ARG A 1 95 ? 7.076 -2.805 3.638 1.00 95.94 95 ARG A N 1
ATOM 766 C CA . ARG A 1 95 ? 7.539 -1.706 4.505 1.00 95.94 95 ARG A CA 1
ATOM 767 C C . ARG A 1 95 ? 8.914 -1.161 4.128 1.00 95.94 95 ARG A C 1
ATOM 769 O O . ARG A 1 95 ? 9.304 -0.107 4.618 1.00 95.94 95 ARG A O 1
ATOM 776 N N . HIS A 1 96 ? 9.649 -1.888 3.288 1.00 93.94 96 HIS A N 1
ATOM 777 C CA . HIS A 1 96 ? 10.998 -1.542 2.856 1.00 93.94 96 HIS A CA 1
ATOM 778 C C . HIS A 1 96 ? 11.214 -1.962 1.401 1.00 93.94 96 HIS A C 1
ATOM 780 O O . HIS A 1 96 ? 10.802 -3.052 1.001 1.00 93.94 96 HIS A O 1
ATOM 786 N N . VAL A 1 97 ? 11.930 -1.137 0.633 1.00 91.56 97 VAL A N 1
ATOM 787 C CA . VAL A 1 97 ? 12.264 -1.420 -0.774 1.00 91.56 97 VAL A CA 1
ATOM 788 C C . VAL A 1 97 ? 13.046 -2.729 -0.908 1.00 91.56 97 VAL A C 1
ATOM 790 O O . VAL A 1 97 ? 12.803 -3.505 -1.824 1.00 91.56 97 VAL A O 1
ATOM 793 N N . GLU A 1 98 ? 13.946 -3.019 0.033 1.00 92.38 98 GLU A N 1
ATOM 794 C CA . GLU A 1 98 ? 14.730 -4.261 0.043 1.00 92.38 98 GLU A CA 1
ATOM 795 C C . GLU A 1 98 ? 13.856 -5.509 0.233 1.00 92.38 98 GLU A C 1
ATOM 797 O O . GLU A 1 98 ? 14.127 -6.567 -0.332 1.00 92.38 98 GLU A O 1
ATOM 802 N N . ASP A 1 99 ? 12.799 -5.408 1.035 1.00 95.00 99 ASP A N 1
ATOM 803 C CA . ASP A 1 99 ? 11.853 -6.505 1.226 1.00 95.00 99 ASP A CA 1
ATOM 804 C C . ASP A 1 99 ? 11.020 -6.729 -0.031 1.00 95.00 99 ASP A C 1
ATOM 806 O O . ASP A 1 99 ? 10.883 -7.867 -0.464 1.00 95.00 99 ASP A O 1
ATOM 810 N N . MET A 1 100 ? 10.559 -5.649 -0.659 1.00 93.31 100 MET A N 1
ATOM 811 C CA . MET A 1 100 ? 9.849 -5.694 -1.935 1.00 93.31 100 MET A CA 1
ATOM 812 C C . MET A 1 100 ? 10.710 -6.326 -3.041 1.00 93.31 100 MET A C 1
ATOM 814 O O . MET A 1 100 ? 10.295 -7.303 -3.657 1.00 93.31 100 MET A O 1
ATOM 818 N N . LYS A 1 101 ? 11.947 -5.846 -3.232 1.00 91.38 101 LYS A N 1
ATOM 819 C CA . LYS A 1 101 ? 12.879 -6.354 -4.258 1.00 91.38 101 LYS A CA 1
ATOM 820 C C . LYS A 1 101 ? 13.206 -7.838 -4.099 1.00 91.38 101 LYS A C 1
ATOM 822 O O . LYS A 1 101 ? 13.392 -8.534 -5.090 1.00 91.38 101 LYS A O 1
ATOM 827 N N . ASN A 1 102 ? 13.270 -8.326 -2.861 1.00 93.56 102 ASN A N 1
ATOM 828 C CA . ASN A 1 102 ? 13.551 -9.731 -2.566 1.00 93.56 102 ASN A CA 1
ATOM 829 C C . ASN A 1 102 ? 12.285 -10.553 -2.264 1.00 93.56 102 ASN A C 1
ATOM 831 O O . ASN A 1 102 ? 12.405 -11.703 -1.844 1.00 93.56 102 ASN A O 1
ATOM 835 N N . ASN A 1 103 ? 11.089 -9.974 -2.422 1.00 93.25 103 ASN A N 1
ATOM 836 C CA . ASN A 1 103 ? 9.801 -10.587 -2.088 1.00 93.25 103 ASN A CA 1
ATOM 837 C C . ASN A 1 103 ? 9.760 -11.215 -0.672 1.00 93.25 103 ASN A C 1
ATOM 839 O O . ASN A 1 103 ? 9.327 -12.350 -0.466 1.00 93.25 103 ASN A O 1
ATOM 843 N N . ARG A 1 104 ? 10.259 -10.484 0.327 1.00 95.94 104 ARG A N 1
ATOM 844 C CA . ARG A 1 104 ? 10.271 -10.878 1.745 1.00 95.94 104 ARG A CA 1
ATOM 845 C C . ARG A 1 104 ? 9.265 -10.048 2.522 1.00 95.94 104 ARG A C 1
ATOM 847 O O . ARG A 1 104 ? 8.991 -8.917 2.150 1.00 95.94 104 ARG A O 1
ATOM 854 N N . ARG A 1 105 ? 8.754 -10.583 3.639 1.00 94.56 105 ARG A N 1
ATOM 855 C CA . ARG A 1 105 ? 7.847 -9.853 4.555 1.00 94.56 105 ARG A CA 1
ATOM 856 C C . ARG A 1 105 ? 6.668 -9.179 3.825 1.00 94.56 105 ARG A C 1
ATOM 858 O O . ARG A 1 105 ? 6.212 -8.114 4.230 1.00 94.56 105 ARG A O 1
ATOM 865 N N . LYS A 1 106 ? 6.216 -9.808 2.736 1.00 97.06 106 LYS A N 1
ATOM 866 C CA . LYS A 1 106 ? 5.080 -9.379 1.929 1.00 97.06 106 LYS A CA 1
ATOM 867 C C . LYS A 1 106 ? 3.808 -9.554 2.742 1.00 97.06 106 LYS A C 1
ATOM 869 O O . LYS A 1 106 ? 3.551 -10.655 3.219 1.00 97.06 106 LYS A O 1
ATOM 874 N N . VAL A 1 107 ? 3.021 -8.493 2.845 1.00 98.00 107 VAL A N 1
ATOM 875 C CA . VAL A 1 107 ? 1.621 -8.579 3.259 1.00 98.00 107 VAL A CA 1
ATOM 876 C C . VAL A 1 107 ? 0.787 -8.708 1.993 1.00 98.00 107 VAL A C 1
ATOM 878 O O . VAL A 1 107 ? 0.941 -7.902 1.074 1.00 98.00 107 VAL A O 1
ATOM 881 N N . ILE A 1 108 ? -0.060 -9.732 1.909 1.00 97.94 108 ILE A N 1
ATOM 882 C CA . ILE A 1 108 ? -0.896 -9.933 0.723 1.00 97.94 108 ILE A CA 1
ATOM 883 C C . ILE A 1 108 ? -2.009 -8.887 0.693 1.00 97.94 108 ILE A C 1
ATOM 885 O O . ILE A 1 108 ? -2.655 -8.630 1.709 1.00 97.94 108 ILE A O 1
ATOM 889 N N . VAL A 1 109 ? -2.248 -8.307 -0.483 1.00 97.56 109 VAL A N 1
ATOM 890 C CA . VAL A 1 109 ? -3.388 -7.426 -0.748 1.00 97.56 109 VAL A CA 1
ATOM 891 C C . VAL A 1 109 ? -4.236 -7.952 -1.895 1.00 97.56 109 VAL A C 1
ATOM 893 O O . VAL A 1 109 ? -3.731 -8.459 -2.893 1.00 97.56 109 VAL A O 1
ATOM 896 N N . THR A 1 110 ? -5.548 -7.788 -1.763 1.00 97.31 110 THR A N 1
ATOM 897 C CA . THR A 1 110 ? -6.528 -8.128 -2.796 1.00 97.31 110 THR A CA 1
ATOM 898 C C . THR A 1 110 ? -7.203 -6.857 -3.288 1.00 97.31 110 THR A C 1
ATOM 900 O O . THR A 1 110 ? -7.743 -6.082 -2.490 1.00 97.31 110 THR A O 1
ATOM 903 N N . ARG A 1 111 ? -7.188 -6.642 -4.607 1.00 95.25 111 ARG A N 1
ATOM 904 C CA . ARG A 1 111 ? -7.936 -5.553 -5.245 1.00 95.25 111 ARG A CA 1
ATOM 905 C C . ARG A 1 111 ? -9.437 -5.787 -5.049 1.00 95.25 111 ARG A C 1
ATOM 907 O O . ARG A 1 111 ? -9.917 -6.898 -5.245 1.00 95.25 111 ARG A O 1
ATOM 914 N N . GLN A 1 112 ? -10.145 -4.744 -4.641 1.00 93.12 112 GLN A N 1
ATOM 915 C CA . GLN A 1 112 ? -11.593 -4.746 -4.456 1.00 93.12 112 GLN A CA 1
ATOM 916 C C . GLN A 1 112 ? -12.251 -4.210 -5.736 1.00 93.12 112 GLN A C 1
ATOM 918 O O . GLN A 1 112 ? -11.778 -3.208 -6.281 1.00 93.12 112 GLN A O 1
ATOM 923 N N . GLU A 1 113 ? -13.291 -4.897 -6.216 1.00 76.94 113 GLU A N 1
ATOM 924 C CA . GLU A 1 113 ? -14.112 -4.490 -7.373 1.00 76.94 113 GLU A CA 1
ATOM 925 C C . GLU A 1 113 ? -15.135 -3.401 -7.015 1.00 76.94 113 GLU A C 1
ATOM 927 O O . GLU A 1 113 ? -15.639 -3.396 -5.865 1.00 76.94 113 GLU A O 1
#

Radius of gyration: 21.95 Å; chains: 1; bounding box: 41×27×79 Å